Protein AF-A0A6M3J8V3-F1 (afdb_monomer)

Structure (mmCIF, N/CA/C/O backbone):
data_AF-A0A6M3J8V3-F1
#
_entry.id   AF-A0A6M3J8V3-F1
#
loop_
_atom_site.group_PDB
_atom_site.id
_atom_site.type_symbol
_atom_site.label_atom_id
_atom_site.label_alt_id
_atom_site.label_comp_id
_atom_site.label_asym_id
_atom_site.label_entity_id
_atom_site.label_seq_id
_atom_site.pdbx_PDB_ins_code
_atom_site.Cartn_x
_atom_site.Cartn_y
_atom_site.Cartn_z
_atom_site.occupancy
_atom_site.B_iso_or_equiv
_atom_site.auth_seq_id
_atom_site.auth_comp_id
_atom_site.auth_asym_id
_atom_site.auth_atom_id
_atom_site.pdbx_PDB_model_num
ATOM 1 N N . MET A 1 1 ? 6.005 24.642 -32.331 1.00 35.56 1 MET A N 1
ATOM 2 C CA . MET A 1 1 ? 7.389 24.134 -32.435 1.00 35.56 1 MET A CA 1
ATOM 3 C C . MET A 1 1 ? 8.116 24.619 -31.196 1.00 35.56 1 MET A C 1
ATOM 5 O O . MET A 1 1 ? 8.183 25.823 -31.004 1.00 35.56 1 MET A O 1
ATOM 9 N N . LEU A 1 2 ? 8.511 23.708 -30.308 1.00 33.41 2 LEU A N 1
ATOM 10 C CA . LEU A 1 2 ? 9.228 24.021 -29.071 1.00 33.41 2 LEU A CA 1
ATOM 11 C C . LEU A 1 2 ? 10.625 23.410 -29.198 1.00 33.41 2 LEU A C 1
ATOM 13 O O . LEU A 1 2 ? 10.753 22.191 -29.285 1.00 33.41 2 LEU A O 1
ATOM 17 N N . GLU A 1 3 ? 11.647 24.258 -29.278 1.00 30.55 3 GLU A N 1
ATOM 18 C CA . GLU A 1 3 ? 13.050 23.851 -29.230 1.00 30.55 3 GLU A CA 1
ATOM 19 C C . GLU A 1 3 ? 13.426 23.596 -27.767 1.00 30.55 3 GLU A C 1
ATOM 21 O O . GLU A 1 3 ? 13.556 24.525 -26.971 1.00 30.55 3 GLU A O 1
ATOM 26 N N . ASN A 1 4 ? 13.570 22.326 -27.391 1.00 36.41 4 ASN A N 1
ATOM 27 C CA . ASN A 1 4 ? 14.109 21.958 -26.087 1.00 36.41 4 ASN A CA 1
ATOM 28 C C . ASN A 1 4 ? 15.639 21.922 -26.175 1.00 36.41 4 ASN A C 1
ATOM 30 O O . ASN A 1 4 ? 16.219 20.967 -26.688 1.00 36.41 4 ASN A O 1
ATOM 34 N N . ASN A 1 5 ? 16.289 22.963 -25.652 1.00 37.56 5 ASN A N 1
ATOM 35 C CA . ASN A 1 5 ? 17.734 22.990 -25.432 1.00 37.56 5 ASN A CA 1
ATOM 36 C C . ASN A 1 5 ? 18.101 22.016 -24.301 1.00 37.56 5 ASN A C 1
ATOM 38 O O . ASN A 1 5 ? 17.910 22.316 -23.122 1.00 37.56 5 ASN A O 1
ATOM 42 N N . MET A 1 6 ? 18.623 20.839 -24.652 1.00 44.78 6 MET A N 1
ATOM 43 C CA . MET A 1 6 ? 19.228 19.920 -23.686 1.00 44.78 6 MET A CA 1
ATOM 44 C C . MET A 1 6 ? 20.656 20.362 -23.347 1.00 44.78 6 MET A C 1
ATOM 46 O O . MET A 1 6 ? 21.475 20.617 -24.227 1.00 44.78 6 MET A O 1
ATOM 50 N N . ASN A 1 7 ? 20.946 20.442 -22.049 1.00 41.59 7 ASN A N 1
ATOM 51 C CA . ASN A 1 7 ? 22.236 20.840 -21.498 1.00 41.59 7 ASN A CA 1
ATOM 52 C C . ASN A 1 7 ? 23.252 19.686 -21.630 1.00 41.59 7 ASN A C 1
ATOM 54 O O . ASN A 1 7 ? 23.127 18.658 -20.966 1.00 41.59 7 ASN A O 1
ATOM 58 N N . THR A 1 8 ? 24.250 19.839 -22.502 1.00 47.94 8 THR A N 1
ATOM 59 C CA . THR A 1 8 ? 25.291 18.839 -22.792 1.00 47.94 8 THR A CA 1
ATOM 60 C C . THR A 1 8 ? 26.480 18.972 -21.837 1.00 47.94 8 THR A C 1
ATOM 62 O O . THR A 1 8 ? 27.573 19.374 -22.235 1.00 47.94 8 THR A O 1
ATOM 65 N N . THR A 1 9 ? 26.300 18.649 -20.561 1.00 44.19 9 THR A N 1
ATOM 66 C CA . THR A 1 9 ? 27.416 18.562 -19.604 1.00 44.19 9 THR A CA 1
ATOM 67 C C . THR A 1 9 ? 27.815 17.101 -19.425 1.00 44.19 9 THR A C 1
ATOM 69 O O . THR A 1 9 ? 27.214 16.398 -18.619 1.00 44.19 9 THR A O 1
ATOM 72 N N . GLY A 1 10 ? 28.803 16.626 -20.193 1.00 45.66 10 GLY A N 1
ATOM 73 C CA . GLY A 1 10 ? 29.351 15.278 -19.980 1.00 45.66 10 GLY A CA 1
ATOM 74 C C . GLY A 1 10 ? 30.294 14.700 -21.039 1.00 45.66 10 GLY A C 1
ATOM 75 O O . GLY A 1 10 ? 30.914 13.680 -20.767 1.00 45.66 10 GLY A O 1
ATOM 76 N N . VAL A 1 11 ? 30.458 15.314 -22.218 1.00 50.59 11 VAL A N 1
ATOM 77 C CA . VAL A 1 11 ? 31.323 14.753 -23.278 1.00 50.59 11 VAL A CA 1
ATOM 78 C C . VAL A 1 11 ? 32.520 15.669 -23.535 1.00 50.59 11 VAL A C 1
ATOM 80 O O . VAL A 1 11 ? 32.496 16.536 -24.409 1.00 50.59 11 VAL A O 1
ATOM 83 N N . SER A 1 12 ? 33.586 15.502 -22.753 1.00 48.88 12 SER A N 1
ATOM 84 C CA . SER A 1 12 ? 34.866 16.178 -22.991 1.00 48.88 12 SER A CA 1
ATOM 85 C C . SER A 1 12 ? 35.5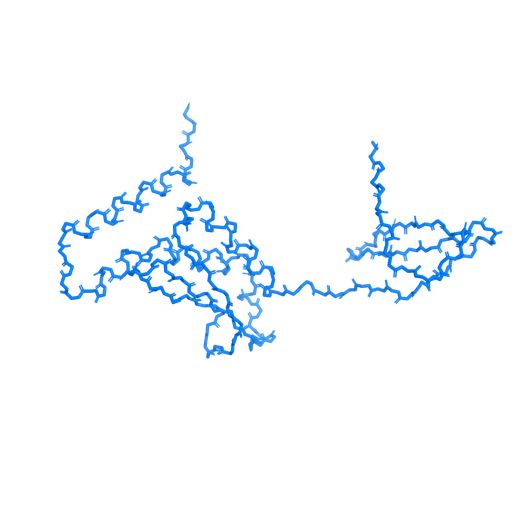60 15.550 -24.205 1.00 48.88 12 SER A C 1
ATOM 87 O O . SER A 1 12 ? 36.233 14.530 -24.082 1.00 48.88 12 SER A O 1
ATOM 89 N N . GLY A 1 13 ? 35.355 16.138 -25.388 1.00 53.69 13 GLY A N 1
ATOM 90 C CA . GLY A 1 13 ? 35.991 15.697 -26.638 1.00 53.69 13 GLY A CA 1
ATOM 91 C C . GLY A 1 13 ? 35.274 16.096 -27.933 1.00 53.69 13 GLY A C 1
ATOM 92 O O . GLY A 1 13 ? 35.856 15.969 -29.009 1.00 53.69 13 GLY A O 1
ATOM 93 N N . LEU A 1 14 ? 34.038 16.605 -27.872 1.00 51.91 14 LEU A N 1
ATOM 94 C CA . LEU A 1 14 ? 33.314 17.040 -29.071 1.00 51.91 14 LEU A CA 1
ATOM 95 C C . LEU A 1 14 ? 33.781 18.438 -29.514 1.00 51.91 14 LEU A C 1
ATOM 97 O O . LEU A 1 14 ? 33.435 19.458 -28.925 1.00 51.91 14 LEU A O 1
ATOM 101 N N . SER A 1 15 ? 34.601 18.456 -30.567 1.00 54.06 15 SER A N 1
ATOM 102 C CA . SER A 1 15 ? 34.986 19.647 -31.337 1.00 54.06 15 SER A CA 1
ATOM 103 C C . SER A 1 15 ? 33.753 20.466 -31.760 1.00 54.06 15 SER A C 1
ATOM 105 O O . SER A 1 15 ? 32.707 19.894 -32.062 1.00 54.06 15 SER A O 1
ATOM 107 N N . SER A 1 16 ? 33.878 21.800 -31.825 1.00 60.50 16 SER A N 1
ATOM 108 C CA . SER A 1 16 ? 32.788 22.785 -32.001 1.00 60.50 16 SER A CA 1
ATOM 109 C C . SER A 1 16 ? 32.040 22.744 -33.355 1.00 60.50 16 SER A C 1
ATOM 111 O O . SER A 1 16 ? 31.474 23.750 -33.780 1.00 60.50 16 SER A O 1
ATOM 113 N N . CYS A 1 17 ? 32.083 21.627 -34.085 1.00 56.06 17 CYS A N 1
ATOM 114 C CA . CYS A 1 17 ? 31.598 21.492 -35.463 1.00 56.06 17 CYS A CA 1
ATOM 115 C C . CYS A 1 17 ? 30.472 20.451 -35.638 1.00 56.06 17 CYS A C 1
ATOM 117 O O . CYS A 1 17 ? 30.157 20.099 -36.774 1.00 56.06 17 CYS A O 1
ATOM 119 N N . CYS A 1 18 ? 29.873 19.941 -34.558 1.00 57.81 18 CYS A N 1
ATOM 120 C CA . CYS A 1 18 ? 28.849 18.894 -34.638 1.00 57.81 18 CYS A CA 1
ATOM 121 C C . CYS A 1 18 ? 27.475 19.410 -34.193 1.00 57.81 18 CYS A C 1
ATOM 123 O O . CYS A 1 18 ? 27.329 19.893 -33.073 1.00 57.81 18 CYS A O 1
ATOM 125 N N . GLY A 1 19 ? 26.469 19.270 -35.062 1.00 65.19 19 GLY A N 1
ATOM 126 C CA . GLY A 1 19 ? 25.057 19.429 -34.705 1.00 65.19 19 GLY A CA 1
ATOM 127 C C . GLY A 1 19 ? 24.463 18.078 -34.307 1.00 65.19 19 GLY A C 1
ATOM 128 O O . GLY A 1 19 ? 24.696 17.084 -34.999 1.00 65.19 19 GLY A O 1
ATOM 129 N N . ALA A 1 20 ? 23.733 18.029 -33.193 1.00 65.94 20 ALA A N 1
ATOM 130 C CA . ALA A 1 20 ? 23.031 16.827 -32.751 1.00 65.94 20 ALA A CA 1
ATOM 131 C C . ALA A 1 20 ? 21.641 16.761 -33.397 1.00 65.94 20 ALA A C 1
ATOM 133 O O . ALA A 1 20 ? 20.886 17.731 -33.345 1.00 65.94 20 ALA A O 1
ATOM 134 N N . TYR A 1 21 ? 21.297 15.611 -33.972 1.00 70.00 21 TYR A N 1
ATOM 135 C CA . TYR A 1 21 ? 19.984 15.346 -34.550 1.00 70.00 21 TYR A CA 1
ATOM 136 C C . TYR A 1 21 ? 19.416 14.053 -33.960 1.00 70.00 21 TYR A C 1
ATOM 138 O O . TYR A 1 21 ? 20.105 13.036 -33.875 1.00 70.00 21 TYR A O 1
ATOM 146 N N . MET A 1 22 ? 18.146 14.094 -33.560 1.00 66.75 22 MET A N 1
ATOM 147 C CA . MET A 1 22 ? 17.400 12.922 -33.100 1.00 66.75 22 MET A CA 1
ATOM 148 C C . MET A 1 22 ? 16.538 12.381 -34.236 1.00 66.75 22 MET A C 1
ATOM 150 O O . MET A 1 22 ? 15.835 13.145 -34.903 1.00 66.75 22 MET A O 1
ATOM 154 N N . LYS A 1 23 ? 16.543 11.060 -34.427 1.00 72.56 23 LYS A N 1
ATOM 155 C CA . LYS A 1 23 ? 15.601 10.382 -35.320 1.00 72.56 23 LYS A CA 1
ATOM 156 C C . LYS A 1 23 ? 15.060 9.131 -34.640 1.00 72.56 23 LYS A C 1
ATOM 158 O O . LYS A 1 23 ? 15.824 8.247 -34.260 1.00 72.56 23 LYS A O 1
ATOM 163 N N . THR A 1 24 ? 13.744 9.057 -34.495 1.00 66.25 24 THR A N 1
ATOM 164 C CA . THR A 1 24 ? 13.045 7.847 -34.060 1.00 66.25 24 THR A CA 1
ATOM 165 C C . THR A 1 24 ? 12.886 6.893 -35.240 1.00 66.25 24 THR A C 1
ATOM 167 O O . THR A 1 24 ? 12.370 7.269 -36.297 1.00 66.25 24 THR A O 1
ATOM 170 N N . GLY A 1 25 ? 13.390 5.670 -35.079 1.00 68.94 25 GLY A N 1
ATOM 171 C CA . GLY A 1 25 ? 13.220 4.572 -36.022 1.00 68.94 25 GLY A CA 1
ATOM 172 C C . GLY A 1 25 ? 11.796 4.014 -35.993 1.00 68.94 25 GLY A C 1
ATOM 173 O O . GLY A 1 25 ? 11.047 4.212 -35.036 1.00 68.94 25 GLY A O 1
ATOM 174 N N . GLY A 1 26 ? 11.408 3.299 -37.054 1.00 57.25 26 GLY A N 1
ATOM 175 C CA . GLY A 1 26 ? 10.101 2.626 -37.139 1.00 57.25 26 GLY A CA 1
ATOM 176 C C . GLY A 1 26 ? 9.928 1.457 -36.158 1.00 57.25 26 GLY A C 1
ATOM 177 O O . GLY A 1 26 ? 8.835 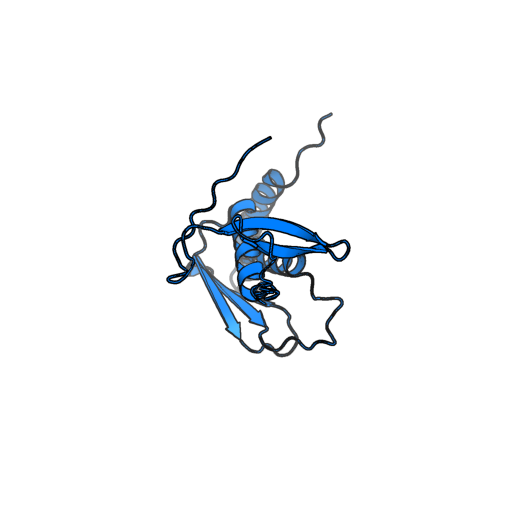0.915 -36.046 1.00 57.25 26 GLY A O 1
ATOM 178 N N . ASP A 1 27 ? 10.994 1.085 -35.450 1.00 67.62 27 ASP A N 1
ATOM 179 C CA . ASP A 1 27 ? 11.050 0.090 -34.376 1.00 67.62 27 ASP A CA 1
ATOM 180 C C . ASP A 1 27 ? 10.825 0.695 -32.975 1.00 67.62 27 ASP A C 1
ATOM 182 O O . ASP A 1 27 ? 10.834 -0.028 -31.982 1.00 67.62 27 ASP A O 1
ATOM 186 N N . GLY A 1 28 ? 10.622 2.015 -32.882 1.00 61.91 28 GLY A N 1
ATOM 187 C CA . GLY A 1 28 ? 10.453 2.733 -31.617 1.00 61.91 28 GLY A CA 1
ATOM 188 C C . GLY A 1 28 ? 11.767 3.122 -30.933 1.00 61.91 28 GLY A C 1
ATOM 189 O O . GLY A 1 28 ? 11.729 3.807 -29.909 1.00 61.91 28 GLY A O 1
ATOM 190 N N . ASN A 1 29 ? 12.924 2.762 -31.496 1.00 54.09 29 ASN A N 1
ATOM 191 C CA . ASN A 1 29 ? 14.216 3.160 -30.948 1.00 54.09 29 ASN A CA 1
ATOM 192 C C . ASN A 1 29 ? 14.572 4.589 -31.370 1.00 54.09 29 ASN A C 1
ATOM 194 O O . ASN A 1 29 ? 14.398 4.997 -32.520 1.00 54.09 29 ASN A O 1
ATOM 198 N N . THR A 1 30 ? 15.088 5.376 -30.425 1.00 64.94 30 THR A N 1
ATOM 199 C CA . THR A 1 30 ? 15.612 6.716 -30.716 1.00 64.94 30 THR A CA 1
ATOM 200 C C . THR A 1 30 ? 17.106 6.619 -30.960 1.00 64.94 30 THR A C 1
ATOM 202 O O . THR A 1 30 ? 17.855 6.210 -30.076 1.00 64.94 30 THR A O 1
ATOM 205 N N . HIS A 1 31 ? 17.538 7.031 -32.147 1.00 65.06 31 HIS A N 1
ATOM 206 C CA . HIS A 1 31 ? 18.948 7.102 -32.492 1.00 65.06 31 HIS A CA 1
ATOM 207 C C . HIS A 1 31 ? 19.421 8.555 -32.464 1.00 65.06 31 HIS A C 1
ATOM 209 O O . HIS A 1 31 ? 18.752 9.463 -32.975 1.00 65.06 31 HIS A O 1
ATOM 215 N N . PHE A 1 32 ? 20.589 8.763 -31.864 1.00 65.06 32 PHE A N 1
ATOM 216 C CA . PHE A 1 32 ? 21.284 10.041 -31.852 1.00 65.06 32 PHE A CA 1
ATOM 217 C C . PHE A 1 32 ? 22.345 10.025 -32.940 1.00 65.06 32 PHE A C 1
ATOM 219 O O . PHE A 1 32 ? 23.235 9.179 -32.928 1.00 65.06 32 PHE A O 1
ATOM 226 N N . TYR A 1 33 ? 22.268 10.982 -33.857 1.00 64.50 33 TYR A N 1
ATOM 227 C CA . TYR A 1 33 ? 23.286 11.165 -34.880 1.00 64.50 33 TYR A CA 1
ATOM 228 C C . TYR A 1 33 ? 23.931 12.530 -34.705 1.00 64.50 33 TYR A C 1
ATOM 230 O O . TYR A 1 33 ? 23.248 13.545 -34.540 1.00 64.50 33 TYR A O 1
ATOM 238 N N . TYR A 1 34 ? 25.256 12.559 -34.776 1.00 66.69 34 TYR A N 1
ATOM 239 C CA . TYR A 1 34 ? 25.999 13.802 -34.890 1.00 66.69 34 TYR A CA 1
ATOM 240 C C . TYR A 1 34 ? 26.382 13.986 -36.351 1.00 66.69 34 TYR A C 1
ATOM 242 O O . TYR A 1 34 ? 27.015 13.123 -36.963 1.00 66.69 34 TYR A O 1
ATOM 250 N N . VAL A 1 35 ? 25.971 15.115 -36.921 1.00 67.38 35 VAL A N 1
ATOM 251 C CA . VAL A 1 35 ? 26.363 15.488 -38.278 1.00 67.38 35 VAL A CA 1
ATOM 252 C C . VAL A 1 35 ? 27.452 16.539 -38.166 1.00 67.38 35 VAL A C 1
ATOM 254 O O . VAL A 1 35 ? 27.252 17.606 -37.573 1.00 67.38 35 VAL A O 1
ATOM 257 N N . CYS A 1 36 ? 28.619 16.237 -38.730 1.00 69.56 36 CYS A N 1
ATOM 258 C CA . CYS A 1 36 ? 29.683 17.220 -38.848 1.00 69.56 36 CYS A CA 1
ATOM 259 C C . CYS A 1 36 ? 29.274 18.268 -39.888 1.00 69.56 36 CYS A C 1
ATOM 261 O O . CYS A 1 36 ? 29.176 17.968 -41.080 1.00 69.56 36 CYS A O 1
ATOM 263 N N . THR A 1 37 ? 29.075 19.515 -39.464 1.00 69.44 37 THR A N 1
ATOM 264 C CA . THR A 1 37 ? 28.605 20.595 -40.351 1.00 69.44 37 THR A CA 1
ATOM 265 C C . THR A 1 37 ? 29.650 21.024 -41.381 1.00 69.44 37 THR A C 1
ATOM 267 O O . THR A 1 37 ? 29.308 21.671 -42.366 1.00 69.44 37 THR A O 1
ATOM 270 N N . LYS A 1 38 ? 30.923 20.648 -41.190 1.00 71.50 38 LYS A N 1
ATOM 271 C CA . LYS A 1 38 ? 32.021 20.989 -42.108 1.00 71.50 38 LYS A CA 1
ATOM 272 C C . LYS A 1 38 ? 32.186 20.027 -43.280 1.00 71.50 38 LYS A C 1
ATOM 274 O O . LYS A 1 38 ? 32.552 20.473 -44.359 1.00 71.50 38 LYS A O 1
ATOM 279 N N . CYS A 1 39 ? 31.973 18.728 -43.079 1.00 76.50 39 CYS A N 1
ATOM 280 C CA . CYS A 1 39 ? 32.195 17.722 -44.126 1.00 76.50 39 CYS A CA 1
ATOM 281 C C . CYS A 1 39 ? 30.942 16.924 -44.503 1.00 76.50 39 CYS A C 1
ATOM 283 O O . CYS A 1 39 ? 31.003 16.126 -45.430 1.00 76.50 39 CYS A O 1
ATOM 285 N N . GLY A 1 40 ? 29.816 17.116 -43.806 1.00 68.50 40 GLY A N 1
ATOM 286 C CA . GLY A 1 40 ? 28.578 16.375 -44.059 1.00 68.50 40 GLY A CA 1
ATOM 287 C C . GLY A 1 40 ? 28.640 14.894 -43.667 1.00 68.50 40 GLY A C 1
ATOM 288 O O . GLY A 1 40 ? 27.673 14.170 -43.889 1.00 68.50 40 GLY A O 1
ATOM 289 N N . CYS A 1 41 ? 29.745 14.427 -43.078 1.00 68.81 41 CYS A N 1
ATOM 290 C CA . CYS A 1 41 ? 29.855 13.056 -42.600 1.00 68.81 41 CYS A CA 1
ATOM 291 C C . CYS A 1 41 ? 28.972 12.852 -41.363 1.00 68.81 41 CYS A C 1
ATOM 293 O O . CYS A 1 41 ? 29.031 13.632 -40.406 1.00 68.81 41 CYS A O 1
ATOM 295 N N . VAL A 1 42 ? 28.189 11.774 -41.381 1.00 64.06 42 VAL A N 1
ATOM 296 C CA . VAL A 1 42 ? 27.483 11.256 -40.208 1.00 64.06 42 VAL A CA 1
ATOM 297 C C . VAL A 1 42 ? 28.475 10.388 -39.444 1.00 64.06 42 VAL A C 1
ATOM 299 O O . VAL A 1 42 ? 28.868 9.325 -39.922 1.00 64.06 42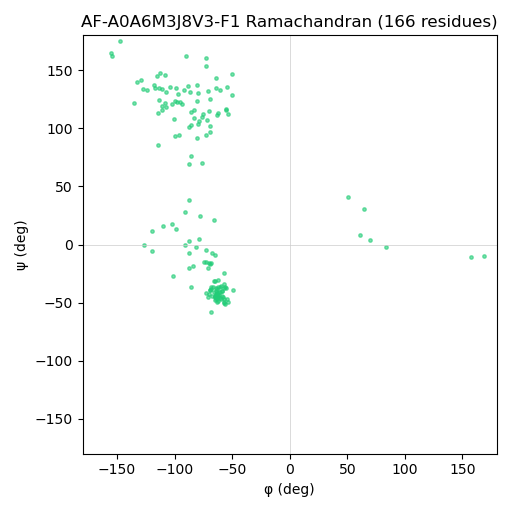 VAL A O 1
ATOM 302 N N . CYS A 1 43 ? 28.924 10.859 -38.284 1.00 60.44 43 CYS A N 1
ATOM 303 C CA . CYS A 1 43 ? 29.668 10.026 -37.351 1.00 60.44 43 CYS A CA 1
ATOM 304 C C . CYS A 1 43 ? 28.644 9.324 -36.461 1.00 60.44 43 CYS A C 1
ATOM 306 O O . CYS A 1 43 ? 28.078 9.926 -35.548 1.00 60.44 43 CYS A O 1
ATOM 308 N N . ASP A 1 44 ? 28.380 8.055 -36.768 1.00 55.72 44 ASP A N 1
ATOM 309 C CA . ASP A 1 44 ? 27.665 7.175 -35.854 1.00 55.72 44 ASP A CA 1
ATOM 310 C C . ASP A 1 44 ? 28.535 7.022 -34.602 1.00 55.72 44 ASP A C 1
ATOM 312 O O . ASP A 1 44 ? 29.651 6.501 -34.664 1.00 55.72 44 ASP A O 1
ATOM 316 N N . THR A 1 45 ? 28.085 7.573 -33.476 1.00 60.88 45 THR A N 1
ATOM 317 C CA . THR A 1 45 ? 28.841 7.500 -32.221 1.00 60.88 45 THR A CA 1
ATOM 318 C C . THR A 1 45 ? 28.798 6.102 -31.617 1.00 60.88 45 THR A C 1
ATOM 320 O O . THR A 1 45 ? 29.450 5.881 -30.598 1.00 60.88 45 THR A O 1
ATOM 323 N N . GLY A 1 46 ? 28.036 5.160 -32.193 1.00 55.44 46 GLY A N 1
ATOM 324 C CA . GLY A 1 46 ? 27.867 3.818 -31.638 1.00 55.44 46 GLY A CA 1
ATOM 325 C C . GLY A 1 46 ? 27.235 3.818 -30.242 1.00 55.44 46 GLY A C 1
ATOM 326 O O . GLY A 1 46 ? 27.170 2.774 -29.599 1.00 55.44 46 GLY A O 1
ATOM 327 N N . LEU A 1 47 ? 26.756 4.971 -29.756 1.00 50.12 47 LEU A N 1
ATOM 328 C CA . LEU A 1 47 ? 26.037 5.090 -28.495 1.00 50.12 47 LEU A CA 1
ATOM 329 C C . LEU A 1 47 ? 24.559 4.786 -28.749 1.00 50.12 47 LEU A C 1
ATOM 331 O O . LEU A 1 47 ? 23.709 5.674 -28.792 1.00 50.12 47 LEU A O 1
ATOM 335 N N . SER A 1 48 ? 24.240 3.503 -28.912 1.00 49.19 48 SER A N 1
ATOM 336 C CA . SER A 1 48 ? 22.882 3.033 -28.664 1.00 49.19 48 SER A CA 1
ATOM 337 C C . SER A 1 48 ? 22.735 2.839 -27.155 1.00 49.19 48 SER A C 1
ATOM 339 O O . SER A 1 48 ? 23.059 1.778 -26.625 1.00 49.19 48 SER A O 1
ATOM 341 N N . SER A 1 49 ? 22.280 3.856 -26.423 1.00 51.19 49 SER A N 1
ATOM 342 C CA . SER A 1 49 ? 21.874 3.653 -25.028 1.00 51.19 49 SER A CA 1
ATOM 343 C C . SER A 1 49 ? 20.505 2.964 -25.006 1.00 51.19 49 SER A C 1
ATOM 345 O O . SER A 1 49 ? 19.487 3.574 -24.691 1.00 51.19 49 SER A O 1
ATOM 347 N N . THR A 1 50 ? 20.471 1.693 -25.40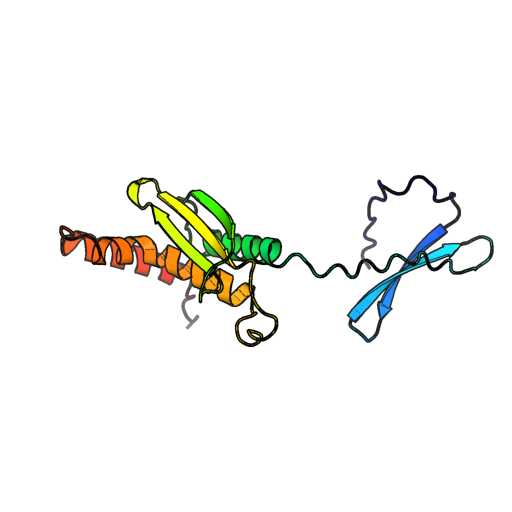0 1.00 50.69 50 THR A N 1
ATOM 348 C CA . THR A 1 50 ? 19.314 0.798 -25.261 1.00 50.69 50 THR A CA 1
ATOM 349 C C . THR A 1 50 ? 19.346 0.108 -23.898 1.00 50.69 50 THR A C 1
ATOM 351 O O . THR A 1 50 ? 19.060 -1.085 -23.793 1.00 50.69 50 THR A O 1
ATOM 354 N N . GLU A 1 51 ? 19.759 0.812 -22.843 1.00 56.66 51 GLU A N 1
ATOM 355 C CA . GLU A 1 51 ? 19.627 0.268 -21.497 1.00 56.66 51 GLU A CA 1
ATOM 356 C C . GLU A 1 51 ? 18.144 0.301 -21.146 1.00 56.66 51 GLU A C 1
ATOM 358 O O . GLU A 1 51 ? 17.537 1.359 -20.971 1.00 56.66 51 GLU A O 1
ATOM 363 N N . LYS A 1 52 ? 17.539 -0.890 -21.133 1.00 58.03 52 LYS A N 1
ATOM 364 C CA . LYS A 1 52 ? 16.182 -1.090 -20.637 1.00 58.03 52 LYS A CA 1
ATOM 365 C C . LYS A 1 52 ? 16.099 -0.425 -19.256 1.00 58.03 52 LYS A C 1
ATOM 367 O O . LYS A 1 52 ? 16.969 -0.705 -18.429 1.00 58.03 52 LYS A 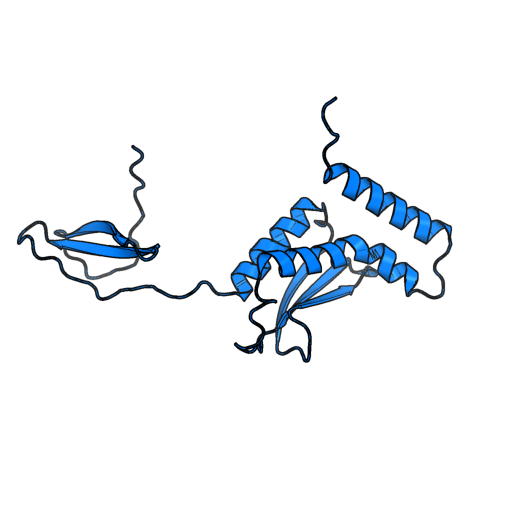O 1
ATOM 372 N N . PRO A 1 53 ? 15.098 0.436 -19.000 1.00 67.81 53 PRO A N 1
ATOM 373 C CA . PRO A 1 53 ? 14.971 1.086 -17.707 1.00 67.81 53 PRO A CA 1
ATOM 374 C C . PRO A 1 53 ? 14.949 0.033 -16.599 1.00 67.81 53 PRO A C 1
ATOM 376 O O . PRO A 1 53 ? 14.300 -1.011 -16.727 1.00 67.81 53 PRO A O 1
ATOM 379 N N . ASP A 1 54 ? 15.701 0.308 -15.536 1.00 88.25 54 ASP A N 1
ATOM 380 C CA . ASP A 1 54 ? 15.766 -0.540 -14.353 1.00 88.25 54 ASP A CA 1
ATOM 381 C C . ASP A 1 54 ? 14.345 -0.742 -13.799 1.00 88.25 54 ASP A C 1
ATOM 383 O O . ASP A 1 54 ? 13.668 0.204 -13.377 1.00 88.25 54 ASP A O 1
ATOM 387 N N . ARG A 1 55 ? 13.886 -1.998 -13.826 1.00 90.06 55 ARG A N 1
ATOM 388 C CA . ARG A 1 55 ? 12.528 -2.385 -13.430 1.00 90.06 55 ARG A CA 1
ATOM 389 C C . ARG A 1 55 ? 12.242 -2.023 -11.979 1.00 90.06 55 ARG A C 1
ATOM 391 O O . ARG A 1 55 ? 11.116 -1.640 -11.666 1.00 90.06 55 ARG A O 1
ATOM 398 N N . PHE A 1 56 ? 13.243 -2.121 -11.108 1.00 92.56 56 PHE A N 1
ATOM 399 C CA . PHE A 1 56 ? 13.092 -1.795 -9.699 1.00 92.56 56 PHE A CA 1
ATOM 400 C C . PHE A 1 56 ? 12.904 -0.287 -9.506 1.00 92.56 56 PHE A C 1
ATOM 402 O O . PHE A 1 56 ? 12.068 0.145 -8.710 1.00 92.56 56 PHE A O 1
ATOM 409 N N . VAL A 1 57 ? 13.621 0.538 -10.274 1.00 94.31 57 VAL A N 1
ATOM 410 C CA . VAL A 1 57 ? 13.434 2.000 -10.276 1.00 94.31 57 VAL A CA 1
ATOM 411 C C . VAL A 1 57 ? 12.038 2.374 -10.773 1.00 94.31 57 VAL A C 1
ATOM 413 O O . VAL A 1 57 ? 11.374 3.222 -10.167 1.00 94.31 57 VAL A O 1
ATOM 416 N N . GLU A 1 58 ? 11.565 1.728 -11.837 1.00 93.50 58 GLU A N 1
ATOM 417 C CA . GLU A 1 58 ? 10.219 1.952 -12.365 1.00 93.50 58 GLU A CA 1
ATOM 418 C C . GLU A 1 58 ? 9.131 1.531 -11.361 1.00 93.50 58 GLU A C 1
ATOM 420 O O . GLU A 1 58 ? 8.196 2.295 -11.099 1.00 93.50 58 GLU A O 1
ATOM 425 N N . PHE A 1 59 ? 9.300 0.377 -10.715 1.00 95.31 59 PHE A N 1
ATOM 426 C CA . PHE A 1 59 ? 8.404 -0.107 -9.668 1.00 95.31 59 PHE A CA 1
ATOM 427 C C . PHE A 1 59 ? 8.285 0.894 -8.509 1.00 95.31 59 PHE A C 1
ATOM 429 O O . PHE A 1 59 ? 7.175 1.296 -8.152 1.00 95.31 59 PHE A O 1
ATOM 436 N N . LYS A 1 60 ? 9.418 1.378 -7.971 1.00 97.44 60 LYS A N 1
ATOM 437 C CA . LYS A 1 60 ? 9.444 2.403 -6.907 1.00 97.44 60 LYS A CA 1
ATOM 438 C C . LYS A 1 60 ? 8.661 3.647 -7.305 1.00 97.44 60 LYS A C 1
ATOM 440 O O . LYS A 1 60 ? 7.866 4.163 -6.520 1.00 97.44 60 LYS A O 1
ATOM 445 N N . LYS A 1 61 ? 8.889 4.139 -8.526 1.00 97.56 61 LYS A N 1
ATOM 446 C CA . LYS A 1 61 ? 8.238 5.345 -9.048 1.00 97.56 61 LYS A CA 1
ATOM 447 C C . LYS A 1 61 ? 6.716 5.191 -9.068 1.00 97.56 61 LYS A C 1
ATOM 449 O O . LYS A 1 61 ? 6.006 6.098 -8.622 1.00 97.56 61 LYS A O 1
ATOM 454 N N . TYR A 1 62 ? 6.208 4.068 -9.570 1.00 97.75 62 TYR A N 1
ATOM 455 C CA . TYR A 1 62 ? 4.766 3.827 -9.603 1.00 97.75 62 TYR A CA 1
ATOM 456 C C . TYR A 1 62 ? 4.188 3.600 -8.210 1.00 97.75 62 TYR A C 1
ATOM 458 O O . TYR A 1 62 ? 3.169 4.207 -7.887 1.00 97.75 62 TYR A O 1
ATOM 466 N N . PHE A 1 63 ? 4.863 2.835 -7.350 1.00 98.31 63 PHE A N 1
ATOM 467 C CA . PHE A 1 63 ? 4.409 2.620 -5.976 1.00 98.31 63 PHE A CA 1
ATOM 468 C C . PHE A 1 63 ? 4.248 3.951 -5.229 1.00 98.31 63 PHE A C 1
ATOM 470 O O . PHE A 1 63 ? 3.207 4.203 -4.631 1.00 98.31 63 PHE A O 1
ATOM 477 N N . LEU A 1 64 ? 5.235 4.851 -5.318 1.00 98.31 64 LEU A N 1
ATOM 478 C CA . LEU A 1 64 ? 5.171 6.175 -4.684 1.00 98.31 64 LEU A CA 1
ATOM 479 C C . LEU A 1 64 ? 4.068 7.066 -5.275 1.00 98.31 64 LEU A C 1
ATOM 481 O O . LEU A 1 64 ? 3.469 7.876 -4.565 1.00 98.31 64 LEU A O 1
ATOM 485 N N . THR A 1 65 ? 3.770 6.905 -6.566 1.00 98.00 65 THR A N 1
ATOM 486 C CA . THR A 1 65 ? 2.646 7.593 -7.213 1.00 98.00 65 THR A CA 1
ATOM 487 C C . THR A 1 65 ? 1.321 7.133 -6.602 1.00 98.00 65 THR A C 1
ATOM 489 O O . THR A 1 65 ? 0.506 7.972 -6.214 1.00 98.00 65 THR A O 1
ATOM 492 N N . TYR A 1 66 ? 1.133 5.822 -6.432 1.00 98.06 66 TYR A N 1
ATOM 493 C CA . TYR A 1 66 ? -0.054 5.258 -5.788 1.00 98.06 66 TYR A CA 1
ATOM 494 C C . TYR A 1 66 ? -0.136 5.567 -4.295 1.00 98.06 66 TYR A C 1
ATOM 496 O O . TYR A 1 66 ? -1.212 5.908 -3.815 1.00 98.06 66 TYR A O 1
ATOM 504 N N . GLN A 1 67 ? 0.985 5.550 -3.570 1.00 97.44 67 GLN A N 1
ATOM 505 C CA . GLN A 1 67 ? 1.039 5.981 -2.171 1.00 97.44 67 GLN A CA 1
ATOM 506 C C . GLN A 1 67 ? 0.459 7.392 -2.021 1.00 97.44 67 GLN A C 1
ATOM 508 O O . GLN A 1 67 ? -0.390 7.634 -1.159 1.00 97.44 67 GLN A O 1
ATOM 513 N N . LYS A 1 68 ? 0.909 8.322 -2.873 1.00 97.12 68 LYS A N 1
ATOM 514 C CA . LYS A 1 68 ? 0.426 9.701 -2.860 1.00 97.12 68 LYS A CA 1
ATOM 515 C C . LYS A 1 68 ? -1.052 9.774 -3.234 1.00 97.12 68 LYS A C 1
ATOM 517 O O . LYS A 1 68 ? -1.800 10.471 -2.553 1.00 97.12 68 LYS A O 1
ATOM 522 N N . LEU A 1 69 ? -1.456 9.058 -4.285 1.00 96.12 69 LEU A N 1
ATOM 523 C CA . LEU A 1 69 ? -2.837 9.022 -4.765 1.00 96.12 69 LEU A CA 1
ATOM 524 C C . LEU A 1 69 ? -3.799 8.535 -3.672 1.00 96.12 69 LEU A C 1
ATOM 526 O O . LEU A 1 69 ? -4.811 9.174 -3.426 1.00 96.12 69 LEU A O 1
ATOM 530 N N . PHE A 1 70 ? -3.445 7.469 -2.956 1.00 96.25 70 PHE A N 1
ATOM 531 C CA . PHE A 1 70 ? -4.260 6.875 -1.889 1.00 96.25 70 PHE A CA 1
ATOM 532 C C . PHE A 1 70 ? -4.179 7.632 -0.547 1.00 96.25 70 PHE A C 1
ATOM 534 O O . PHE A 1 70 ? -4.702 7.171 0.474 1.00 96.25 70 PHE A O 1
ATOM 541 N N . GLY A 1 71 ? -3.480 8.773 -0.503 1.00 95.50 71 GLY A N 1
ATOM 542 C CA . GLY A 1 71 ? -3.316 9.566 0.717 1.00 95.50 71 GLY A CA 1
ATOM 543 C C . GLY A 1 71 ? -2.529 8.841 1.817 1.00 95.50 71 GLY A C 1
ATOM 544 O O . GLY A 1 71 ? -2.771 9.050 3.007 1.00 95.50 71 GLY A O 1
ATOM 545 N N . LEU A 1 72 ? -1.590 7.962 1.459 1.00 96.00 72 LEU A N 1
ATOM 546 C CA . LEU A 1 72 ? -0.797 7.140 2.389 1.00 96.00 72 LEU A CA 1
ATOM 547 C C . LEU A 1 72 ? 0.520 7.829 2.805 1.00 96.00 72 LEU A C 1
ATOM 549 O O . LEU A 1 72 ? 1.508 7.175 3.139 1.00 96.00 72 LEU A O 1
ATOM 553 N N . ASN A 1 73 ? 0.547 9.166 2.804 1.00 94.56 73 ASN A N 1
ATOM 554 C CA . ASN A 1 73 ? 1.747 9.973 3.079 1.00 94.56 73 ASN A CA 1
ATOM 555 C C . ASN A 1 73 ? 2.232 9.885 4.538 1.00 94.56 73 ASN A C 1
ATOM 557 O O . ASN A 1 73 ? 3.357 10.273 4.833 1.00 94.56 73 ASN A O 1
ATOM 561 N N . GLY A 1 74 ? 1.391 9.385 5.451 1.00 95.38 74 GLY A N 1
ATOM 562 C CA . GLY A 1 74 ? 1.767 9.148 6.847 1.00 95.38 74 GLY A CA 1
ATOM 563 C C . GLY A 1 74 ? 2.706 7.954 7.045 1.00 95.38 74 GLY A C 1
ATOM 564 O O . GLY A 1 74 ? 3.314 7.843 8.105 1.00 95.38 74 GLY A O 1
ATOM 565 N N . TYR A 1 75 ? 2.841 7.075 6.045 1.00 97.62 75 TYR A N 1
ATOM 566 C CA . TYR A 1 75 ? 3.761 5.943 6.103 1.00 97.62 75 TYR A CA 1
ATOM 567 C C . TYR A 1 75 ? 5.154 6.313 5.597 1.00 97.62 75 TYR A C 1
ATOM 569 O O . TYR A 1 75 ? 5.317 6.910 4.529 1.00 97.62 75 TYR A O 1
ATOM 577 N N . LYS A 1 76 ? 6.177 5.865 6.324 1.00 98.19 76 LYS A N 1
ATOM 578 C CA . LYS A 1 76 ? 7.564 5.887 5.864 1.00 98.19 76 LYS A CA 1
ATOM 579 C C . LYS A 1 76 ? 7.848 4.634 5.040 1.00 98.19 76 LYS A C 1
ATOM 581 O O . LYS A 1 76 ? 7.848 3.532 5.584 1.00 98.19 76 LYS A O 1
ATOM 586 N N . ILE A 1 77 ? 8.104 4.815 3.746 1.00 98.31 77 ILE A N 1
ATOM 587 C CA . ILE A 1 77 ? 8.324 3.713 2.802 1.00 98.31 77 ILE A CA 1
ATOM 588 C C . ILE A 1 77 ? 9.819 3.464 2.605 1.00 98.31 77 ILE A C 1
ATOM 590 O O . ILE A 1 77 ? 10.581 4.383 2.298 1.00 98.31 77 ILE A O 1
ATOM 594 N N . TYR A 1 78 ? 10.222 2.207 2.744 1.00 98.44 78 TYR A N 1
ATOM 595 C CA . TYR A 1 78 ? 11.531 1.693 2.365 1.00 98.44 78 TYR A CA 1
ATOM 596 C C . TYR A 1 78 ? 11.367 0.680 1.241 1.00 98.44 78 TYR A C 1
ATOM 598 O O . TYR A 1 78 ? 10.399 -0.073 1.222 1.00 98.44 78 TYR A O 1
ATOM 606 N N . PHE A 1 79 ? 12.333 0.640 0.329 1.00 98.19 79 PHE A N 1
ATOM 607 C CA . PHE A 1 79 ? 12.353 -0.328 -0.760 1.00 98.19 79 PHE A CA 1
ATOM 608 C C . PHE A 1 79 ? 13.579 -1.210 -0.641 1.00 98.19 79 PHE A C 1
ATOM 610 O O . PHE A 1 79 ? 14.683 -0.709 -0.406 1.00 98.19 79 PHE A O 1
ATOM 617 N N . LYS A 1 80 ? 13.387 -2.504 -0.860 1.00 97.06 80 LYS A N 1
ATOM 618 C CA . LYS A 1 80 ? 14.457 -3.491 -0.903 1.00 97.06 80 LYS A CA 1
ATOM 619 C C . LYS A 1 80 ? 14.268 -4.375 -2.127 1.00 97.06 80 LYS A C 1
ATOM 621 O O . LYS A 1 80 ? 13.147 -4.723 -2.469 1.00 97.06 80 LYS A O 1
ATOM 626 N N . GLU A 1 81 ? 15.363 -4.696 -2.792 1.00 95.25 81 GLU A N 1
ATOM 627 C CA . GLU A 1 81 ? 15.389 -5.676 -3.873 1.00 95.25 81 GLU A CA 1
ATOM 628 C C . GLU A 1 81 ? 16.112 -6.909 -3.343 1.00 95.25 81 GLU A C 1
ATOM 630 O O . GLU A 1 81 ? 17.228 -6.806 -2.827 1.00 95.25 81 GLU A O 1
ATOM 635 N N . GLU A 1 82 ? 15.436 -8.051 -3.369 1.00 94.75 82 GLU A N 1
ATOM 636 C CA . GLU A 1 82 ? 15.962 -9.323 -2.878 1.00 94.75 82 GLU A CA 1
ATOM 637 C C . GLU A 1 82 ? 15.266 -10.498 -3.564 1.00 94.75 82 GLU A C 1
ATOM 639 O O . GLU A 1 82 ? 14.240 -10.318 -4.209 1.00 94.75 82 GLU A O 1
ATOM 644 N N . SER A 1 83 ? 15.829 -11.701 -3.471 1.00 93.75 83 SER A N 1
ATOM 645 C CA . SER A 1 83 ? 15.167 -12.907 -3.972 1.00 93.75 83 SER A CA 1
ATOM 646 C C . SER A 1 83 ? 13.949 -13.229 -3.106 1.00 93.75 83 SER A C 1
ATOM 648 O O . SER A 1 83 ? 14.084 -13.359 -1.888 1.00 93.75 83 SER A O 1
ATOM 650 N N . LEU A 1 84 ? 12.785 -13.360 -3.737 1.00 91.88 84 LEU A N 1
ATOM 651 C CA . LEU A 1 84 ? 11.563 -13.887 -3.125 1.00 91.88 84 LEU A CA 1
ATOM 652 C C . LEU A 1 84 ? 11.241 -15.234 -3.783 1.00 91.88 84 LEU A C 1
ATOM 654 O O . LEU A 1 84 ? 11.550 -15.415 -4.962 1.00 91.88 84 LEU A O 1
ATOM 658 N N . ASP A 1 85 ? 10.657 -16.160 -3.022 1.00 86.62 85 ASP A N 1
ATOM 659 C CA . ASP A 1 85 ? 10.448 -17.536 -3.487 1.00 86.62 85 ASP A CA 1
ATOM 660 C C . ASP A 1 85 ? 9.402 -17.601 -4.613 1.00 86.62 85 ASP A C 1
ATOM 662 O O . ASP A 1 85 ? 9.740 -18.003 -5.722 1.00 86.62 85 ASP A O 1
ATOM 666 N N . ASP A 1 86 ? 8.174 -17.129 -4.362 1.00 83.75 86 ASP A N 1
ATOM 667 C CA . ASP A 1 86 ? 7.048 -17.266 -5.306 1.00 83.75 86 ASP A CA 1
ATOM 668 C C . ASP A 1 86 ? 6.343 -15.936 -5.650 1.00 83.75 86 ASP A C 1
ATOM 670 O O . ASP A 1 86 ? 5.414 -15.913 -6.459 1.00 83.75 86 ASP A O 1
ATOM 674 N N . ASP A 1 87 ? 6.791 -14.813 -5.079 1.00 88.12 87 ASP A N 1
ATOM 675 C CA . ASP A 1 87 ? 6.122 -13.515 -5.225 1.00 88.12 87 ASP A CA 1
ATOM 676 C C . ASP A 1 87 ? 6.903 -12.545 -6.118 1.00 88.12 87 ASP A C 1
ATOM 678 O O . ASP A 1 87 ? 8.135 -12.507 -6.118 1.00 88.12 87 ASP A O 1
ATOM 682 N N . PHE A 1 88 ? 6.184 -11.709 -6.873 1.00 90.75 88 PHE A N 1
ATOM 683 C CA . PHE A 1 88 ? 6.794 -10.639 -7.672 1.00 90.75 88 PHE A CA 1
ATOM 684 C C . PHE A 1 88 ? 7.287 -9.486 -6.793 1.00 90.75 88 PHE A C 1
ATOM 686 O O . PHE A 1 88 ? 8.363 -8.918 -7.002 1.00 90.75 88 PHE A O 1
ATOM 693 N N . ALA A 1 89 ? 6.472 -9.136 -5.813 1.00 94.62 89 ALA A N 1
ATOM 694 C CA . ALA A 1 89 ? 6.758 -8.169 -4.782 1.00 94.62 89 ALA A CA 1
ATOM 695 C C . ALA A 1 89 ? 5.898 -8.513 -3.568 1.00 94.62 89 ALA A C 1
ATOM 697 O O . ALA A 1 89 ? 4.909 -9.229 -3.691 1.00 94.62 89 ALA A O 1
ATOM 698 N N . ASP A 1 90 ? 6.275 -7.988 -2.412 1.00 96.00 90 ASP A N 1
ATOM 699 C CA . ASP A 1 90 ? 5.407 -7.992 -1.245 1.00 96.00 90 ASP A CA 1
ATOM 700 C C . ASP A 1 90 ? 5.639 -6.743 -0.391 1.00 96.00 90 ASP A C 1
ATOM 702 O O . ASP A 1 90 ? 6.543 -5.927 -0.641 1.00 96.00 90 ASP A O 1
ATOM 706 N N . ILE A 1 91 ? 4.824 -6.598 0.654 1.00 97.69 91 ILE A N 1
ATOM 707 C CA . ILE A 1 91 ? 5.003 -5.555 1.654 1.00 97.69 91 ILE A CA 1
ATOM 708 C C . ILE A 1 91 ? 4.990 -6.104 3.074 1.00 97.69 91 ILE A C 1
ATOM 710 O O . ILE A 1 91 ? 4.177 -6.941 3.462 1.00 97.69 91 ILE A O 1
ATOM 714 N N . LEU A 1 92 ? 5.860 -5.531 3.897 1.00 96.81 92 LEU A N 1
ATOM 715 C CA . LEU A 1 92 ? 5.873 -5.715 5.340 1.00 96.81 92 LEU A CA 1
ATOM 716 C C . LEU A 1 92 ? 5.459 -4.407 6.006 1.00 96.81 92 LEU A C 1
ATOM 718 O O . LEU A 1 92 ? 6.129 -3.382 5.850 1.00 96.81 92 LEU A O 1
ATOM 722 N N . ILE A 1 93 ? 4.364 -4.442 6.765 1.00 97.25 93 ILE A N 1
ATOM 723 C CA . ILE A 1 93 ? 3.793 -3.263 7.423 1.00 97.25 93 ILE A CA 1
ATOM 724 C C . ILE A 1 93 ? 4.044 -3.342 8.928 1.00 97.25 93 ILE A C 1
ATOM 726 O O . ILE A 1 93 ? 3.538 -4.224 9.618 1.00 97.25 93 ILE A O 1
ATOM 730 N N . ASN A 1 94 ? 4.778 -2.369 9.462 1.00 95.94 94 ASN A N 1
ATOM 731 C CA . ASN A 1 94 ? 4.829 -2.095 10.892 1.00 95.94 94 ASN A CA 1
ATOM 732 C C . ASN A 1 94 ? 3.838 -0.972 11.215 1.00 95.94 94 ASN A C 1
ATOM 734 O O . ASN A 1 94 ? 4.170 0.214 11.118 1.00 95.94 94 ASN A O 1
ATOM 738 N N . GLN A 1 95 ? 2.626 -1.361 11.617 1.00 93.19 95 GLN A N 1
ATOM 739 C CA . GLN A 1 95 ? 1.531 -0.426 11.876 1.00 93.19 95 GLN A CA 1
ATOM 740 C C . GLN A 1 95 ? 1.852 0.566 13.004 1.00 93.19 95 GLN A C 1
ATOM 742 O O . GLN A 1 95 ? 1.560 1.749 12.876 1.00 93.19 95 GLN A O 1
ATOM 747 N N . ALA A 1 96 ? 2.488 0.111 14.089 1.00 92.06 96 ALA A N 1
ATOM 748 C CA . ALA A 1 96 ? 2.792 0.957 15.246 1.00 92.06 96 ALA A CA 1
ATOM 749 C C . ALA A 1 96 ? 3.816 2.055 14.917 1.00 92.06 96 ALA A C 1
ATOM 751 O O . ALA A 1 96 ? 3.717 3.172 15.418 1.00 92.06 96 ALA A O 1
ATOM 752 N N . GLY A 1 97 ? 4.796 1.739 14.066 1.00 95.94 97 GLY A N 1
ATOM 753 C CA . GLY A 1 97 ? 5.802 2.698 13.609 1.00 95.94 97 GLY A CA 1
ATOM 754 C C . GLY A 1 97 ? 5.394 3.501 12.375 1.00 95.94 97 GLY A C 1
ATOM 755 O O . GLY A 1 97 ? 6.146 4.387 11.976 1.00 95.94 97 GLY A O 1
ATOM 756 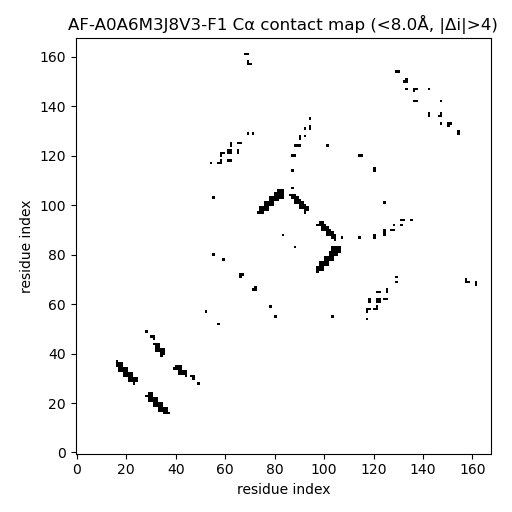N N . MET A 1 98 ? 4.258 3.175 11.744 1.00 96.50 98 MET A N 1
ATOM 757 C CA . MET A 1 98 ? 3.884 3.678 10.416 1.00 96.50 98 MET A CA 1
ATOM 758 C C . MET A 1 98 ? 5.025 3.496 9.397 1.00 96.50 98 MET A C 1
ATOM 760 O O . MET A 1 98 ? 5.309 4.374 8.582 1.00 96.50 98 MET A O 1
ATOM 764 N N . VAL A 1 99 ? 5.714 2.351 9.451 1.00 98.00 99 VAL A N 1
ATOM 765 C CA . VAL A 1 99 ? 6.833 2.019 8.555 1.00 98.00 99 VAL A CA 1
ATOM 766 C C . VAL A 1 99 ? 6.438 0.861 7.654 1.00 98.00 99 VAL A C 1
ATOM 768 O O . VAL A 1 99 ? 5.909 -0.141 8.129 1.00 98.00 99 VAL A O 1
ATOM 771 N N . VAL A 1 100 ? 6.742 0.979 6.364 1.00 98.25 100 VAL A N 1
ATOM 772 C CA . VAL A 1 100 ? 6.488 -0.059 5.360 1.00 98.25 100 VAL A CA 1
ATOM 773 C C . VAL A 1 100 ? 7.793 -0.394 4.665 1.00 98.25 100 VAL A C 1
ATOM 775 O O . VAL A 1 100 ? 8.525 0.506 4.249 1.00 98.25 100 VAL A O 1
ATOM 778 N N . THR A 1 101 ? 8.080 -1.682 4.524 1.00 98.50 101 THR A N 1
ATOM 779 C CA . THR A 1 101 ? 9.155 -2.167 3.655 1.00 98.50 101 THR A CA 1
ATOM 780 C C . THR A 1 101 ? 8.529 -2.886 2.477 1.00 98.50 101 THR A C 1
ATOM 782 O O . THR A 1 101 ? 7.864 -3.897 2.667 1.00 98.50 101 THR A O 1
ATOM 785 N N . VAL A 1 102 ? 8.734 -2.347 1.282 1.00 98.12 102 VAL A N 1
ATOM 786 C CA . VAL A 1 102 ? 8.292 -2.935 0.020 1.00 98.12 102 VAL A CA 1
ATOM 787 C C . VAL A 1 102 ? 9.456 -3.725 -0.557 1.00 98.12 102 VAL A C 1
ATOM 789 O O . VAL A 1 102 ? 10.543 -3.164 -0.757 1.00 98.12 102 VAL A O 1
ATOM 792 N N . ARG A 1 103 ? 9.251 -5.016 -0.801 1.00 97.44 103 ARG A N 1
ATOM 793 C CA . ARG A 1 103 ? 10.276 -5.904 -1.346 1.00 97.44 103 ARG A CA 1
ATOM 794 C C . ARG A 1 103 ? 9.942 -6.231 -2.787 1.00 97.44 103 ARG A C 1
ATOM 796 O O . ARG A 1 103 ? 8.813 -6.576 -3.098 1.00 97.44 103 ARG A O 1
ATOM 803 N N . PHE A 1 104 ? 10.923 -6.088 -3.663 1.00 95.00 104 PHE A N 1
ATOM 804 C CA . PHE A 1 104 ? 10.815 -6.412 -5.079 1.00 95.00 104 PHE A CA 1
ATOM 805 C C . PHE A 1 104 ? 11.681 -7.632 -5.380 1.00 95.00 104 PHE A C 1
ATOM 807 O O . PHE A 1 104 ? 12.834 -7.677 -4.938 1.00 95.00 104 PHE A O 1
ATOM 814 N N . ASN A 1 105 ? 11.142 -8.599 -6.123 1.00 93.56 105 ASN A N 1
ATOM 815 C CA . ASN A 1 105 ? 11.855 -9.834 -6.411 1.00 93.56 105 ASN A CA 1
ATOM 816 C C . ASN A 1 105 ? 12.954 -9.625 -7.463 1.00 93.56 105 ASN A C 1
ATOM 818 O O . ASN A 1 105 ? 12.688 -9.400 -8.644 1.00 93.56 105 ASN A O 1
ATOM 822 N N . ALA A 1 106 ? 14.208 -9.758 -7.035 1.00 87.94 106 ALA A N 1
ATOM 823 C CA . ALA A 1 106 ? 15.385 -9.659 -7.896 1.00 87.94 106 ALA A CA 1
ATOM 824 C C . ALA A 1 106 ? 15.541 -10.862 -8.847 1.00 87.94 106 ALA A C 1
ATOM 826 O O . ALA A 1 106 ? 16.272 -10.792 -9.833 1.00 87.94 106 ALA A O 1
ATOM 827 N N . SER A 1 107 ? 14.907 -11.994 -8.524 1.00 84.81 107 SER A N 1
ATOM 828 C CA . SER A 1 107 ? 15.123 -13.301 -9.167 1.00 84.81 107 SER A CA 1
ATOM 829 C C . SER A 1 107 ? 14.033 -13.690 -10.163 1.00 84.81 107 SER A C 1
ATOM 831 O O . SER A 1 107 ? 13.937 -14.857 -10.531 1.00 84.81 107 SER A O 1
ATOM 833 N N . LEU A 1 108 ? 13.235 -12.723 -10.625 1.00 77.50 108 LEU A N 1
ATOM 834 C CA . LEU A 1 108 ? 12.166 -12.966 -11.592 1.00 77.50 108 LEU A CA 1
ATOM 835 C C . LEU A 1 108 ? 12.705 -13.650 -12.848 1.00 77.50 108 LEU A C 1
ATOM 837 O O . LEU A 1 108 ? 13.518 -13.083 -13.590 1.00 77.50 108 LEU A O 1
ATOM 841 N N . SER A 1 109 ? 12.233 -14.868 -13.097 1.00 70.00 109 SER A N 1
ATOM 842 C CA . SER A 1 109 ? 12.654 -15.625 -14.261 1.00 70.00 109 SER A CA 1
ATOM 843 C C . SER A 1 109 ? 12.031 -15.027 -15.529 1.00 70.00 109 SER A C 1
ATOM 845 O O . SER A 1 109 ? 10.968 -14.396 -15.527 1.00 70.00 109 SER A O 1
ATOM 847 N N . GLY A 1 110 ? 12.698 -15.216 -16.668 1.00 66.25 110 GLY A N 1
ATOM 848 C CA . GLY A 1 110 ? 12.168 -14.788 -17.964 1.00 66.25 110 GLY A CA 1
ATOM 849 C C . GLY A 1 110 ? 10.897 -15.533 -18.395 1.00 66.25 110 GLY A C 1
ATOM 850 O O . GLY A 1 110 ? 10.296 -15.134 -19.394 1.00 66.25 110 GLY A O 1
ATOM 851 N N . GLU A 1 111 ? 10.499 -16.590 -17.684 1.00 66.06 111 GLU A N 1
ATOM 852 C CA . GLU A 1 111 ? 9.318 -17.411 -17.970 1.00 66.06 111 GLU A CA 1
ATOM 853 C C . GLU A 1 111 ? 8.043 -16.846 -17.314 1.00 66.06 111 GLU A C 1
ATOM 855 O O . GLU A 1 111 ? 6.953 -17.023 -17.858 1.00 66.06 111 GLU A O 1
ATOM 860 N N . ASP A 1 112 ? 8.172 -16.000 -16.285 1.00 63.47 112 ASP A N 1
ATOM 861 C CA . ASP A 1 112 ? 7.061 -15.363 -15.547 1.00 63.47 112 ASP A CA 1
ATOM 862 C C . ASP A 1 112 ? 6.422 -14.168 -16.288 1.00 63.47 112 ASP A C 1
ATOM 864 O O . ASP A 1 112 ? 5.829 -13.259 -15.701 1.00 63.47 112 ASP A O 1
ATOM 868 N N . LYS A 1 113 ? 6.541 -14.143 -17.622 1.00 56.62 113 LYS A N 1
ATOM 869 C CA . LYS A 1 113 ? 6.126 -13.044 -18.514 1.00 56.62 113 LYS A CA 1
ATOM 870 C C . LYS A 1 113 ? 4.708 -12.491 -18.312 1.00 56.62 113 LYS A C 1
ATOM 872 O O . LYS A 1 113 ? 4.584 -11.270 -18.422 1.00 56.62 113 LYS A O 1
ATOM 877 N N . PRO A 1 114 ? 3.651 -13.278 -18.027 1.00 54.94 114 PRO A N 1
ATOM 878 C CA . PRO A 1 114 ? 2.316 -12.703 -17.855 1.00 54.94 114 PRO A CA 1
ATOM 879 C C . PRO A 1 114 ? 2.160 -11.851 -16.580 1.00 54.94 114 PRO A C 1
ATOM 881 O O . PRO A 1 114 ? 1.258 -11.021 -16.535 1.00 54.94 114 PRO A O 1
ATOM 884 N N . PHE A 1 115 ? 3.059 -11.965 -15.592 1.00 58.09 115 PHE A N 1
ATOM 885 C CA . PHE A 1 115 ? 3.028 -11.184 -14.343 1.00 58.09 115 PHE A CA 1
ATOM 886 C C . PHE A 1 115 ? 3.966 -9.968 -14.353 1.00 58.09 115 PHE A C 1
ATOM 888 O O . PHE A 1 115 ? 4.227 -9.355 -13.323 1.00 58.09 115 PHE A O 1
ATOM 895 N N . GLN A 1 116 ? 4.487 -9.581 -15.521 1.00 68.31 116 GLN A N 1
ATOM 896 C CA . GLN A 1 116 ? 5.546 -8.576 -15.628 1.00 68.31 116 GLN A CA 1
ATOM 897 C C . GLN A 1 116 ? 5.081 -7.120 -15.712 1.00 68.31 116 GLN A C 1
ATOM 899 O O . GLN A 1 116 ? 5.943 -6.248 -15.853 1.00 68.31 116 GLN A O 1
ATOM 904 N N . ASP A 1 117 ? 3.783 -6.825 -15.625 1.00 88.69 117 ASP A N 1
ATOM 905 C CA . ASP A 1 117 ? 3.337 -5.432 -15.589 1.00 88.69 117 ASP A CA 1
ATOM 906 C C . ASP A 1 117 ? 3.750 -4.785 -14.257 1.00 88.69 117 ASP A C 1
ATOM 908 O O . ASP A 1 117 ? 3.087 -4.917 -13.227 1.00 88.69 117 ASP A O 1
ATOM 912 N N . ILE A 1 118 ? 4.883 -4.083 -14.289 1.00 91.62 118 ILE A N 1
ATOM 913 C CA . ILE A 1 118 ? 5.477 -3.384 -13.147 1.00 91.62 118 ILE A CA 1
ATOM 914 C C . ILE A 1 118 ? 4.485 -2.387 -12.546 1.00 91.62 118 ILE A C 1
ATOM 916 O O . ILE A 1 118 ? 4.439 -2.220 -11.329 1.00 91.62 118 ILE A O 1
ATOM 920 N N . HIS A 1 119 ? 3.681 -1.739 -13.387 1.00 94.25 119 HIS A N 1
ATOM 921 C CA . HIS A 1 119 ? 2.711 -0.750 -12.951 1.00 94.25 119 HIS A CA 1
ATOM 922 C C . HIS A 1 119 ? 1.545 -1.410 -12.209 1.00 94.25 119 HIS A C 1
ATOM 924 O O . HIS A 1 119 ? 1.164 -0.945 -11.132 1.00 94.25 119 HIS A O 1
ATOM 930 N N . SER A 1 120 ? 1.020 -2.516 -12.746 1.00 93.69 120 SER A N 1
ATOM 931 C CA . SER A 1 120 ? -0.034 -3.299 -12.090 1.00 93.69 120 SER A CA 1
ATOM 932 C C . SER A 1 120 ? 0.429 -3.874 -10.748 1.00 93.69 120 SER A C 1
ATOM 934 O O . SER A 1 120 ? -0.267 -3.716 -9.746 1.00 93.69 120 SER A O 1
ATOM 936 N N . ASN A 1 121 ? 1.637 -4.443 -10.682 1.00 94.19 121 ASN A N 1
ATOM 937 C CA . ASN A 1 121 ? 2.193 -4.965 -9.429 1.00 94.19 121 ASN A CA 1
ATOM 938 C C . ASN A 1 121 ? 2.439 -3.851 -8.401 1.00 94.19 121 ASN A C 1
ATOM 940 O O . ASN A 1 121 ? 2.045 -3.974 -7.247 1.00 94.19 121 ASN A O 1
ATOM 944 N N . ALA A 1 122 ? 3.017 -2.717 -8.811 1.00 96.62 122 ALA A N 1
ATOM 945 C CA . ALA A 1 122 ? 3.209 -1.583 -7.907 1.00 96.62 122 ALA A CA 1
ATOM 946 C C . ALA A 1 122 ? 1.876 -1.052 -7.354 1.00 96.62 122 ALA A C 1
ATOM 948 O O . ALA A 1 122 ? 1.794 -0.667 -6.186 1.00 96.62 122 ALA A O 1
ATOM 949 N N . LYS A 1 123 ? 0.820 -1.052 -8.180 1.00 97.25 123 LYS A N 1
ATOM 950 C CA . LYS A 1 123 ? -0.544 -0.731 -7.746 1.00 97.25 123 LYS A CA 1
ATOM 951 C C . LYS A 1 123 ? -1.070 -1.759 -6.745 1.00 97.25 123 LYS A C 1
ATOM 953 O O . LYS A 1 123 ? -1.655 -1.357 -5.744 1.00 97.25 123 LYS A O 1
ATOM 958 N N . HIS A 1 124 ? -0.884 -3.050 -7.015 1.00 96.69 124 HIS A N 1
ATOM 959 C CA . HIS A 1 124 ? -1.324 -4.146 -6.151 1.00 96.69 124 HIS A CA 1
ATOM 960 C C . HIS A 1 124 ? -0.723 -4.027 -4.746 1.00 96.69 124 HIS A C 1
ATOM 962 O O . HIS A 1 124 ? -1.463 -3.962 -3.765 1.00 96.69 124 HIS A O 1
ATOM 968 N N . GLU A 1 125 ? 0.592 -3.834 -4.653 1.00 97.69 125 GLU A N 1
ATOM 969 C CA . GLU A 1 125 ? 1.259 -3.635 -3.364 1.00 97.69 125 GLU A CA 1
ATOM 970 C C . GLU A 1 125 ? 0.791 -2.356 -2.652 1.00 97.69 125 GLU A C 1
ATOM 972 O O . GLU A 1 125 ? 0.588 -2.335 -1.436 1.00 97.69 125 GLU A O 1
ATOM 977 N N . ALA A 1 126 ? 0.552 -1.268 -3.388 1.00 97.88 126 ALA A N 1
ATOM 978 C CA . ALA A 1 126 ? 0.012 -0.047 -2.793 1.00 97.88 126 ALA A CA 1
ATOM 979 C C . ALA A 1 126 ? -1.428 -0.233 -2.267 1.00 97.88 126 ALA A C 1
ATOM 981 O O . ALA A 1 126 ? -1.800 0.390 -1.269 1.00 97.88 126 ALA A O 1
ATOM 982 N N . LEU A 1 127 ? -2.234 -1.098 -2.895 1.00 97.81 127 LEU A N 1
ATOM 983 C CA . LEU A 1 127 ? -3.564 -1.475 -2.402 1.00 97.81 127 LEU A CA 1
ATOM 984 C C . LEU A 1 127 ? -3.470 -2.324 -1.131 1.00 97.81 127 LEU A C 1
ATOM 986 O O . LEU A 1 127 ? -4.244 -2.096 -0.201 1.00 97.81 127 LEU A O 1
ATOM 990 N N . HIS A 1 128 ? -2.500 -3.236 -1.034 1.00 97.94 128 HIS A N 1
ATOM 991 C CA . HIS A 1 128 ? -2.230 -3.932 0.225 1.00 97.94 128 HIS A CA 1
ATOM 992 C C . HIS A 1 128 ? -1.889 -2.951 1.350 1.00 97.94 128 HIS A C 1
ATOM 994 O O . HIS A 1 128 ? -2.395 -3.103 2.463 1.00 97.94 128 HIS A O 1
ATOM 1000 N N . LEU A 1 129 ? -1.117 -1.896 1.065 1.00 97.94 129 LEU A N 1
ATOM 1001 C CA . LEU A 1 129 ? -0.842 -0.853 2.053 1.00 97.94 129 LEU A CA 1
ATOM 1002 C C . LEU A 1 129 ? -2.105 -0.068 2.439 1.00 97.94 129 LEU A C 1
ATOM 1004 O O . LEU A 1 129 ? -2.310 0.217 3.619 1.00 97.94 129 LEU A O 1
ATOM 1008 N N . LEU A 1 130 ? -2.972 0.250 1.473 1.00 97.50 130 LEU A N 1
ATOM 1009 C CA . LEU A 1 130 ? -4.261 0.900 1.733 1.00 97.50 130 LEU A CA 1
ATOM 1010 C C . LEU A 1 130 ? -5.139 0.063 2.682 1.00 97.50 130 LEU A C 1
ATOM 1012 O O . LEU A 1 130 ? -5.754 0.606 3.598 1.00 97.50 130 LEU A O 1
ATOM 1016 N N . LEU A 1 131 ? -5.137 -1.260 2.510 1.00 97.56 131 LEU A N 1
ATOM 1017 C CA . LEU A 1 131 ? -5.839 -2.222 3.369 1.00 97.56 131 LEU A CA 1
ATOM 1018 C C . LEU A 1 131 ? -5.072 -2.576 4.655 1.00 97.56 131 LEU A C 1
ATOM 1020 O O . LEU A 1 131 ? -5.572 -3.353 5.475 1.00 97.56 131 LEU A O 1
ATOM 1024 N N . GLY A 1 132 ? -3.865 -2.039 4.841 1.00 96.00 132 GLY A N 1
ATOM 1025 C CA . GLY A 1 132 ? -2.910 -2.486 5.853 1.00 96.00 132 GLY A CA 1
ATOM 1026 C C . GLY A 1 132 ? -3.441 -2.402 7.281 1.00 96.00 132 GLY A C 1
ATOM 1027 O O . GLY A 1 132 ? -3.331 -3.372 8.031 1.00 96.00 132 GLY A O 1
ATOM 1028 N N . ARG A 1 133 ? -4.097 -1.288 7.641 1.00 95.31 133 ARG A N 1
ATOM 1029 C CA . ARG A 1 133 ? -4.673 -1.096 8.986 1.00 95.31 133 ARG A CA 1
ATOM 1030 C C . ARG A 1 133 ? -5.758 -2.132 9.282 1.00 95.31 133 ARG A C 1
ATOM 1032 O O . ARG A 1 133 ? -5.721 -2.773 10.329 1.00 95.31 133 ARG A O 1
ATOM 1039 N N . LEU A 1 134 ? -6.699 -2.315 8.354 1.00 97.12 134 LEU A N 1
ATOM 1040 C CA . LEU A 1 134 ? -7.800 -3.269 8.505 1.00 97.12 134 LEU A CA 1
ATOM 1041 C C . LEU A 1 134 ? -7.278 -4.712 8.578 1.00 97.12 134 LEU A C 1
ATOM 1043 O O . LEU A 1 134 ? -7.674 -5.473 9.459 1.00 97.12 134 LEU A O 1
ATOM 1047 N N . SER A 1 135 ? -6.330 -5.061 7.707 1.00 95.88 135 SER A N 1
ATOM 1048 C CA . SER A 1 135 ? -5.693 -6.385 7.685 1.00 95.88 135 SER A CA 1
ATOM 1049 C C . SER A 1 135 ? -4.923 -6.666 8.979 1.00 95.88 135 SER A C 1
ATOM 1051 O O . SER A 1 135 ? -5.024 -7.757 9.537 1.00 95.88 135 SER A O 1
ATOM 1053 N N . GLY A 1 136 ? -4.202 -5.670 9.503 1.00 94.31 136 GLY A N 1
ATOM 1054 C CA . GLY A 1 136 ? -3.499 -5.771 10.782 1.00 94.31 136 GLY A CA 1
ATOM 1055 C C . GLY A 1 136 ? -4.449 -5.979 11.964 1.00 94.31 136 GLY A C 1
ATOM 1056 O O . GLY A 1 136 ? -4.182 -6.821 12.820 1.00 94.31 136 GLY A O 1
ATOM 1057 N N . LEU A 1 137 ? -5.588 -5.278 11.990 1.00 96.06 137 LEU A N 1
ATOM 1058 C CA . LEU A 1 137 ? -6.622 -5.484 13.010 1.00 96.06 137 LEU A CA 1
ATOM 1059 C C . LEU A 1 137 ? -7.238 -6.883 12.932 1.00 96.06 137 LEU A C 1
ATOM 1061 O O . LEU A 1 137 ? -7.427 -7.510 13.970 1.00 96.06 137 LEU A O 1
ATOM 1065 N N . ALA A 1 138 ? -7.488 -7.403 11.728 1.00 93.81 138 ALA A N 1
ATOM 1066 C CA . ALA A 1 138 ? -8.014 -8.756 11.545 1.00 93.81 138 ALA A CA 1
ATOM 1067 C C . ALA A 1 138 ? -7.061 -9.843 12.081 1.00 93.81 138 ALA A C 1
ATOM 1069 O O . ALA A 1 138 ? -7.508 -10.892 12.544 1.00 93.81 138 ALA A O 1
ATOM 1070 N N . GLN A 1 139 ? -5.751 -9.592 12.050 1.00 92.56 139 GLN A N 1
ATOM 1071 C CA . GLN A 1 139 ? -4.737 -10.492 12.610 1.00 92.56 139 GLN A CA 1
ATOM 1072 C C . GLN A 1 139 ? -4.526 -10.292 14.120 1.00 92.56 139 GLN A C 1
ATOM 1074 O O . GLN A 1 139 ? -3.983 -11.168 14.800 1.00 92.56 139 GLN A O 1
ATOM 1079 N N . TYR A 1 140 ? -4.948 -9.153 14.673 1.00 94.00 140 TYR A N 1
ATOM 1080 C CA . TYR A 1 140 ? -4.745 -8.830 16.077 1.00 94.00 140 TYR A CA 1
ATOM 1081 C C . TYR A 1 140 ? -5.823 -9.459 16.964 1.00 94.00 140 TYR A C 1
ATOM 1083 O O . TYR A 1 140 ? -6.996 -9.097 16.926 1.00 94.00 140 TYR A O 1
ATOM 1091 N N . ARG A 1 141 ? -5.406 -10.376 17.848 1.00 93.50 141 ARG A N 1
ATOM 1092 C CA . ARG A 1 141 ? -6.310 -11.168 18.706 1.00 93.50 141 ARG A CA 1
ATOM 1093 C C . ARG A 1 141 ? -7.240 -10.334 19.601 1.00 93.50 141 ARG A C 1
ATOM 1095 O O . ARG A 1 141 ? -8.278 -10.842 20.011 1.00 93.50 141 ARG A O 1
ATOM 1102 N N . TYR A 1 142 ? -6.864 -9.099 19.930 1.00 95.94 142 TYR A N 1
ATOM 1103 C CA . TYR A 1 142 ? -7.613 -8.238 20.851 1.00 95.94 142 TYR A CA 1
ATOM 1104 C C . TYR A 1 142 ? -8.290 -7.048 20.161 1.00 95.94 142 TYR A C 1
ATOM 1106 O O . TYR A 1 142 ? -8.674 -6.103 20.847 1.00 95.94 142 TYR A O 1
ATOM 1114 N N . ALA A 1 143 ? -8.420 -7.062 18.831 1.00 96.81 143 ALA A N 1
ATOM 1115 C CA . ALA A 1 143 ? -9.170 -6.028 18.128 1.00 96.81 143 ALA A CA 1
ATOM 1116 C C . ALA A 1 143 ? -10.649 -6.078 18.534 1.00 96.81 143 ALA A C 1
ATOM 1118 O O . ALA A 1 143 ? -11.266 -7.145 18.607 1.00 96.81 143 ALA A O 1
ATOM 1119 N N . THR A 1 144 ? -11.226 -4.916 18.810 1.00 97.50 144 THR A N 1
ATOM 1120 C CA . THR A 1 144 ? -12.650 -4.790 19.105 1.00 97.50 144 THR A CA 1
ATOM 1121 C C . THR A 1 144 ? -13.442 -4.554 17.821 1.00 97.50 144 THR A C 1
ATOM 1123 O O . THR A 1 144 ? -12.909 -4.118 16.801 1.00 97.50 144 THR A O 1
ATOM 1126 N N . LYS A 1 145 ? -14.759 -4.785 17.872 1.00 97.56 145 LYS A N 1
ATOM 1127 C CA . LYS A 1 145 ? -15.657 -4.425 16.764 1.00 97.56 145 LYS A CA 1
ATOM 1128 C C . LYS A 1 145 ? -15.547 -2.938 16.401 1.00 97.56 145 LYS A C 1
ATOM 1130 O O . LYS A 1 145 ? -15.617 -2.600 15.227 1.00 97.56 145 LYS A O 1
ATOM 1135 N N . ALA A 1 146 ? -15.379 -2.070 17.401 1.00 97.81 146 ALA A N 1
ATOM 1136 C CA . ALA A 1 146 ? -15.246 -0.635 17.183 1.00 97.81 146 ALA A CA 1
ATOM 1137 C C . ALA A 1 146 ? -13.980 -0.300 16.379 1.00 97.81 146 ALA A C 1
ATOM 1139 O O . ALA A 1 146 ? -14.074 0.472 15.431 1.00 97.81 146 ALA A O 1
ATOM 1140 N N . ASP A 1 147 ? -12.845 -0.942 16.688 1.00 97.19 147 ASP A N 1
ATOM 1141 C CA . ASP A 1 147 ? -11.586 -0.734 15.956 1.00 97.19 147 ASP A CA 1
ATOM 1142 C C . ASP A 1 147 ? -11.721 -1.116 14.476 1.00 97.19 147 ASP A C 1
ATOM 1144 O O . ASP A 1 147 ? -11.256 -0.393 13.593 1.00 97.19 147 ASP A O 1
ATOM 1148 N N . VAL A 1 148 ? -12.377 -2.251 14.201 1.00 97.81 148 VAL A N 1
ATOM 1149 C CA . VAL A 1 148 ? -12.610 -2.736 12.833 1.00 97.81 148 VAL A CA 1
ATOM 1150 C C . VAL A 1 148 ? -13.526 -1.782 12.069 1.00 97.81 148 VAL A C 1
ATOM 1152 O O . VAL A 1 148 ? -13.173 -1.383 10.963 1.00 97.81 148 VAL A O 1
ATOM 1155 N N . CYS A 1 149 ? -14.649 -1.366 12.666 1.00 98.12 149 CYS A N 1
ATOM 1156 C CA . CYS A 1 149 ? -15.551 -0.396 12.043 1.00 98.12 149 CYS A CA 1
ATOM 1157 C C . CYS A 1 149 ? -14.848 0.942 11.773 1.00 98.12 149 CYS A C 1
ATOM 1159 O O . CYS A 1 149 ? -15.032 1.521 10.710 1.00 98.12 149 CYS A O 1
ATOM 1161 N N . GLU A 1 150 ? -14.014 1.434 12.692 1.00 97.88 150 GLU A N 1
ATOM 1162 C CA . GLU A 1 150 ? -13.265 2.676 12.474 1.00 97.88 150 GLU A CA 1
ATOM 1163 C C . GLU A 1 150 ? -12.294 2.559 11.290 1.00 97.88 150 GLU A C 1
ATOM 1165 O O . GLU A 1 150 ? -12.221 3.467 10.459 1.00 97.88 150 GLU A O 1
ATOM 1170 N N . ALA A 1 151 ? -11.559 1.447 11.194 1.00 97.06 151 ALA A N 1
ATOM 1171 C CA . ALA A 1 151 ? -10.627 1.208 10.095 1.00 97.06 151 ALA A CA 1
ATOM 1172 C C . ALA A 1 151 ? -11.339 1.005 8.748 1.00 97.06 151 ALA A C 1
ATOM 1174 O O . ALA A 1 151 ? -10.840 1.460 7.720 1.00 97.06 151 ALA A O 1
ATOM 1175 N N . GLU A 1 152 ? -12.501 0.351 8.748 1.00 98.31 152 GLU A N 1
ATOM 1176 C CA . GLU A 1 152 ? -13.359 0.213 7.570 1.00 98.31 152 GLU A CA 1
ATOM 1177 C C . GLU A 1 152 ? -13.858 1.581 7.089 1.00 98.31 152 GLU A C 1
ATOM 1179 O O . GLU A 1 152 ? -13.674 1.928 5.926 1.00 98.31 152 GLU A O 1
ATOM 1184 N N . GLU A 1 153 ? -14.390 2.408 7.987 1.00 98.06 153 GLU A N 1
ATOM 1185 C CA . GLU A 1 153 ? -14.847 3.766 7.674 1.00 98.06 153 GLU A CA 1
ATOM 1186 C C . GLU A 1 153 ? -13.705 4.675 7.189 1.00 98.06 153 GLU A C 1
ATOM 1188 O O . GLU A 1 153 ? -13.888 5.516 6.308 1.00 98.06 153 GLU A O 1
ATOM 1193 N N . GLU A 1 154 ? -12.497 4.526 7.744 1.00 95.44 154 GLU A N 1
ATOM 1194 C CA . GLU A 1 154 ? -11.305 5.200 7.220 1.00 95.44 154 GLU A CA 1
ATOM 1195 C C . GLU A 1 154 ? -11.010 4.780 5.774 1.00 95.44 154 GLU A C 1
ATOM 1197 O O . GLU A 1 154 ? -10.748 5.638 4.927 1.00 95.44 154 GLU A O 1
ATOM 1202 N N . LEU A 1 155 ? -11.056 3.478 5.487 1.00 96.75 155 LEU A N 1
ATOM 1203 C CA . LEU A 1 155 ? -10.831 2.938 4.150 1.00 96.75 155 LEU A CA 1
ATOM 1204 C C . LEU A 1 155 ? -11.892 3.430 3.158 1.00 96.75 155 LEU A C 1
ATOM 1206 O O . LEU A 1 155 ? -11.526 3.884 2.074 1.00 96.75 155 LEU A O 1
ATOM 1210 N N . VAL A 1 156 ? -13.174 3.391 3.533 1.00 97.06 156 VAL A N 1
ATOM 1211 C CA . VAL A 1 156 ? -14.288 3.881 2.705 1.00 97.06 156 VAL A CA 1
ATOM 1212 C C . VAL A 1 156 ? -14.066 5.343 2.334 1.00 97.06 156 VAL A C 1
ATOM 1214 O O . VAL A 1 156 ? -14.026 5.658 1.147 1.00 97.06 156 VAL A O 1
ATOM 1217 N N . ARG A 1 157 ? -13.779 6.214 3.310 1.00 95.00 157 ARG A N 1
ATOM 1218 C CA . ARG A 1 157 ? -13.496 7.636 3.046 1.00 95.00 157 ARG A CA 1
ATOM 1219 C C . ARG A 1 157 ? -12.334 7.847 2.077 1.00 95.00 157 ARG A C 1
ATOM 1221 O O . ARG A 1 157 ? -12.369 8.761 1.262 1.00 95.00 157 ARG A O 1
ATOM 1228 N N . ARG A 1 158 ? -11.283 7.023 2.146 1.00 94.56 158 ARG A N 1
ATOM 1229 C CA . ARG A 1 158 ? -10.173 7.092 1.179 1.00 94.56 158 ARG A CA 1
ATOM 1230 C C . ARG A 1 158 ? -10.635 6.669 -0.215 1.00 94.56 158 ARG A C 1
ATOM 1232 O O . ARG A 1 158 ? -10.293 7.341 -1.183 1.00 94.56 158 ARG A O 1
ATOM 1239 N N . LEU A 1 159 ? -11.409 5.591 -0.326 1.00 95.19 159 LEU A N 1
ATOM 1240 C CA . LEU A 1 159 ? -11.931 5.101 -1.604 1.00 95.19 159 LEU A CA 1
ATOM 1241 C C . LEU A 1 159 ? -12.893 6.097 -2.264 1.00 95.19 159 LEU A C 1
ATOM 1243 O O . LEU A 1 159 ? -12.804 6.287 -3.474 1.00 95.19 159 LEU A O 1
ATOM 1247 N N . GLU A 1 160 ? -13.729 6.789 -1.48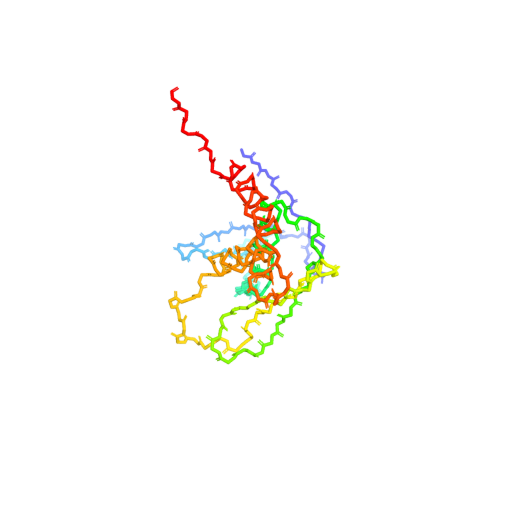8 1.00 94.50 160 GLU A N 1
ATOM 1248 C CA . GLU A 1 160 ? -14.605 7.864 -1.982 1.00 94.50 160 GLU A CA 1
ATOM 1249 C C . GLU A 1 160 ? -13.814 8.978 -2.685 1.00 94.50 160 GLU A C 1
ATOM 1251 O O . GLU A 1 160 ? -14.267 9.526 -3.680 1.00 94.50 160 GLU A O 1
ATOM 1256 N N . THR A 1 161 ? -12.588 9.285 -2.243 1.00 92.62 161 THR A N 1
ATOM 1257 C CA . THR A 1 161 ? -11.750 10.292 -2.931 1.00 92.62 161 THR A CA 1
ATOM 1258 C C . THR A 1 161 ? -11.137 9.807 -4.247 1.00 92.62 161 THR A C 1
ATOM 1260 O O . THR A 1 161 ? -10.618 10.612 -5.020 1.00 92.62 161 THR A O 1
ATOM 1263 N N . LEU A 1 162 ? -11.152 8.495 -4.492 1.00 92.38 162 LEU A N 1
ATOM 1264 C CA . LEU A 1 162 ? -10.518 7.858 -5.648 1.00 92.38 162 LEU A CA 1
ATOM 1265 C C . LEU A 1 162 ? -11.520 7.492 -6.740 1.00 92.38 162 LEU A C 1
ATOM 1267 O O . LEU A 1 162 ? -11.135 7.386 -7.905 1.00 92.38 162 LEU A O 1
ATOM 1271 N N . ILE A 1 163 ? -12.773 7.259 -6.359 1.00 90.50 163 ILE A N 1
ATOM 1272 C CA . ILE A 1 163 ? -13.856 6.898 -7.264 1.00 90.50 163 ILE A CA 1
ATOM 1273 C C . ILE A 1 163 ? -14.662 8.175 -7.506 1.00 90.50 163 ILE A C 1
ATOM 1275 O O . ILE A 1 163 ? -15.330 8.635 -6.586 1.00 90.50 163 ILE A O 1
ATOM 1279 N N . PRO A 1 164 ? -14.577 8.785 -8.700 1.00 87.00 164 PRO A N 1
ATOM 1280 C CA . PRO A 1 164 ? -15.358 9.976 -8.987 1.00 87.00 164 PRO A CA 1
ATOM 1281 C C . PRO A 1 164 ? -16.851 9.643 -8.956 1.00 87.00 164 PRO A C 1
ATOM 1283 O O . PRO A 1 164 ? -17.260 8.577 -9.424 1.00 87.00 164 PRO A O 1
ATOM 1286 N N . ASP A 1 165 ? -17.659 10.577 -8.458 1.00 88.88 165 ASP A N 1
ATOM 1287 C CA . ASP A 1 165 ? -19.102 10.524 -8.658 1.00 88.88 165 ASP A CA 1
ATOM 1288 C C . ASP A 1 165 ? -19.386 10.573 -10.164 1.00 88.88 165 ASP A C 1
ATOM 1290 O O . ASP A 1 165 ? -18.817 11.397 -10.887 1.00 88.88 165 ASP A O 1
ATOM 1294 N N . GLU A 1 166 ? -20.258 9.693 -10.660 1.00 85.19 166 GLU A N 1
ATOM 1295 C CA . GLU A 1 166 ? -20.774 9.841 -12.018 1.00 85.19 166 GLU A CA 1
ATOM 1296 C C . GLU A 1 166 ? -21.541 11.169 -12.074 1.00 85.19 166 GLU A C 1
ATOM 1298 O O . GLU A 1 166 ? -22.562 11.327 -11.397 1.00 85.19 166 GLU A O 1
ATOM 1303 N N . GLU A 1 167 ? -21.0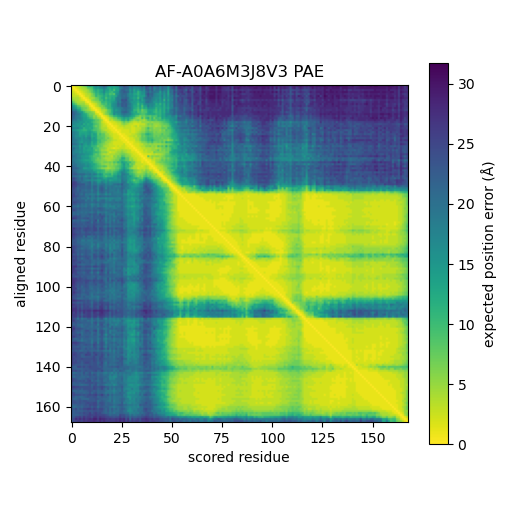25 12.143 -12.835 1.00 70.50 167 GLU A N 1
ATOM 1304 C CA . GLU A 1 167 ? -21.741 13.388 -13.116 1.00 70.50 167 GLU A CA 1
ATOM 1305 C C . GLU A 1 167 ? -23.121 13.023 -13.685 1.00 70.50 167 GLU A C 1
ATOM 1307 O O . GLU A 1 167 ? -23.224 12.439 -14.766 1.00 70.50 167 GLU A O 1
ATOM 1312 N N . LYS A 1 168 ? -24.177 13.309 -12.918 1.00 49.94 168 LYS A N 1
ATOM 1313 C CA . LYS A 1 168 ? -25.570 13.159 -13.354 1.00 49.94 168 LYS A CA 1
ATOM 1314 C C . LYS A 1 168 ? -26.021 14.338 -14.199 1.00 49.94 168 LYS A C 1
ATOM 1316 O O . LYS A 1 168 ? -25.708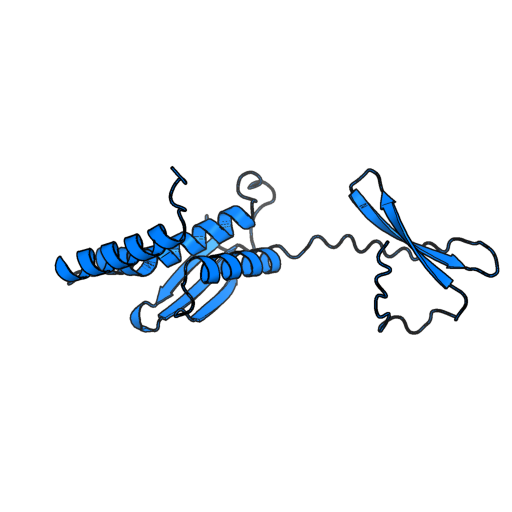 15.485 -13.809 1.00 49.94 168 LYS A O 1
#

Nearest PDB structures (foldseek):
  6hk6-assembly2_F  TM=2.030E-01  e=2.719E+00  Homo sapiens
  6hk6-assembly2_C  TM=1.965E-01  e=4.753E+00  Homo sapiens

Solvent-accessible surface area (backbone atoms only — not comparable to full-atom values): 10473 Å² total; per-residue (Å²): 140,82,87,80,85,76,84,84,85,81,71,95,79,76,65,100,49,62,51,82,45,80,46,74,46,98,83,74,48,75,45,67,40,36,37,31,76,86,76,71,47,72,51,76,74,80,70,75,83,77,71,74,76,58,62,68,62,53,27,52,55,43,26,54,52,42,31,57,71,67,66,46,74,80,47,49,79,44,79,46,75,43,77,49,93,90,49,72,56,52,74,48,76,40,74,93,75,34,33,33,42,38,39,35,34,69,65,72,57,89,81,55,58,93,74,60,54,48,60,60,51,21,46,51,51,37,49,50,56,68,45,38,65,47,54,52,44,74,71,38,92,82,58,47,72,66,58,51,51,51,40,49,53,54,44,50,59,50,48,56,77,71,51,78,77,80,86,126

Mean predicted aligned error: 12.17 Å

Foldseek 3Di:
DDDDDDDPDDDPPDDPFWDWDWDQDPVRFIAIWTQRNPPRDIDRPVPRPPPDPDLQVVLVVLLVVLCVLLVVVQAAEAEEEEADDPDQKEWDADPVVSYIYIYGHPPDDPVNVVPSPSNVVSNVRSVCVLCVQLVVLVVDPPRDPVSNVVSVVVSVVSVCSVDDDDDD

pLDDT: mean 81.17, std 19.14, range [30.55, 98.5]

Radius of gyration: 24.02 Å; Cα contacts (8 Å, |Δi|>4): 178; chains: 1; bounding box: 62×42×65 Å

Secondary structure (DSSP, 8-state):
---------S-TT--TTEEEEEEE-TTS-EEEEEEETTT--EE-----------HHHHHHHHHHHHHHHTT-TTSEEEEEEE--SS-SEEEEEETTTTEEEEEEETT--TT-GGG--HHHHHHHHHHHHHTHHHHHHHH-TT--HHHHHHHHHHHHHHHHTTS-----

Sequence (168 aa):
MLENNMNTTGVSGLSSCCGAYMKTGGDGNTHFYYVCTKCGCVCDTGLSSTEKPDRFVEFKKYFLTYQKLFGLNGYKIYFKEESLDDDFADILINQAGMVVTVRFNASLSGEDKPFQDIHSNAKHEALHLLLGRLSGLAQYRYATKADVCEAEEELVRRLETLIPDEEK

Organism: NCBI:txid1070528